Protein AF-0000000083321142 (afdb_homodimer)

Solvent-accessible surface area (backbone atoms only — not comparable to full-atom values): 6616 Å² total; per-residue (Å²): 121,62,63,58,51,49,51,52,50,50,54,48,48,56,54,40,64,76,40,40,70,60,48,50,49,53,52,35,51,52,40,28,53,50,30,45,62,72,65,51,46,73,68,48,49,55,50,49,53,50,39,49,54,54,29,30,55,74,70,70,100,122,63,65,60,52,49,50,52,50,49,54,48,47,57,54,40,64,77,40,40,70,60,48,49,50,52,51,34,51,52,40,26,51,51,30,45,63,71,66,51,45,74,69,47,52,55,50,48,52,50,38,48,54,54,29,31,55,73,71,70,97

Organism: Lactobacillus gasseri (NCBI:txid1596)

pLDDT: mean 91.59, std 8.89, range [55.03, 98.62]

Sequence (122 aa):
MAKITEARAKANKRWDKKNKARKLYINKRSTCKSFILNLATEEDLANIEEYIAERREQLGIMAKITEARAKANKRWDKKNKARKLYINKRSTCKSFILNLATEEDLANIEEYIAERREQLGI

Structure (mmCIF, N/CA/C/O backbone):
data_AF-0000000083321142-model_v1
#
loop_
_entity.id
_entity.type
_entity.pdbx_description
1 polymer 'Uncharacterized protein'
#
loop_
_atom_site.group_PDB
_atom_site.id
_atom_site.type_symbol
_atom_site.label_atom_id
_atom_site.label_alt_id
_atom_site.label_comp_id
_atom_site.label_asym_id
_atom_site.label_entity_id
_atom_site.label_seq_id
_atom_site.pdbx_PDB_ins_code
_atom_site.Cartn_x
_atom_site.Cartn_y
_atom_site.Cartn_z
_atom_site.occupancy
_atom_site.B_iso_or_equiv
_atom_site.auth_seq_id
_atom_site.auth_comp_id
_atom_site.auth_asym_id
_atom_site.auth_atom_id
_atom_site.pdbx_PDB_model_num
ATOM 1 N N . MET A 1 1 ? -6.961 18.109 26.469 1 55.03 1 MET A N 1
ATOM 2 C CA . MET A 1 1 ? -6.668 16.75 26.062 1 55.03 1 MET A CA 1
ATOM 3 C C . MET A 1 1 ? -5.996 16.719 24.688 1 55.03 1 MET A C 1
ATOM 5 O O . MET A 1 1 ? -5.551 15.672 24.219 1 55.03 1 MET A O 1
ATOM 9 N N . ALA A 1 2 ? -6.16 17.766 23.984 1 65.94 2 ALA A N 1
ATOM 10 C CA . ALA A 1 2 ? -5.711 17.922 22.609 1 65.94 2 ALA A CA 1
ATOM 11 C C . ALA A 1 2 ? -4.199 18.094 22.531 1 65.94 2 ALA A C 1
ATOM 13 O O . ALA A 1 2 ? -3.549 17.609 21.609 1 65.94 2 ALA A O 1
ATOM 14 N N . LYS A 1 3 ? -3.75 18.766 23.625 1 69.62 3 LYS A N 1
ATOM 15 C CA . LYS A 1 3 ? -2.34 19.141 23.609 1 69.62 3 LYS A CA 1
ATOM 16 C C . LYS A 1 3 ? -1.442 17.922 23.641 1 69.62 3 LYS A C 1
ATOM 18 O O . LYS A 1 3 ? -0.417 17.875 22.953 1 69.62 3 LYS A O 1
ATOM 23 N N . ILE A 1 4 ? -1.877 16.984 24.484 1 78.25 4 ILE A N 1
ATOM 24 C CA . ILE A 1 4 ? -1.066 15.789 24.672 1 78.25 4 ILE A CA 1
ATOM 25 C C . ILE A 1 4 ? -1.048 14.961 23.391 1 78.25 4 ILE A C 1
ATOM 27 O O . ILE A 1 4 ? -0.011 14.406 23.016 1 78.25 4 ILE A O 1
ATOM 31 N N . THR A 1 5 ? -2.223 15.156 22.75 1 80.06 5 THR A N 1
ATOM 32 C CA . THR A 1 5 ? -2.324 14.375 21.516 1 80.06 5 THR A CA 1
ATOM 33 C C . THR A 1 5 ? -1.35 14.891 20.469 1 80.06 5 THR A C 1
ATOM 35 O O . THR A 1 5 ? -0.694 14.102 19.781 1 80.06 5 THR A O 1
ATOM 38 N N . GLU A 1 6 ? -1.219 16.156 20.5 1 80.31 6 GLU A N 1
ATOM 39 C CA . GLU A 1 6 ? -0.314 16.766 19.516 1 80.31 6 GLU A CA 1
ATOM 40 C C . GLU A 1 6 ? 1.144 16.484 19.875 1 80.31 6 GLU A C 1
ATOM 42 O O . GLU A 1 6 ? 1.965 16.234 18.984 1 80.31 6 GLU A O 1
ATOM 47 N N . ALA A 1 7 ? 1.413 16.688 21.172 1 83.81 7 ALA A N 1
ATOM 48 C CA . ALA A 1 7 ? 2.77 16.406 21.625 1 83.81 7 ALA A CA 1
ATOM 49 C C . ALA A 1 7 ? 3.168 14.961 21.312 1 83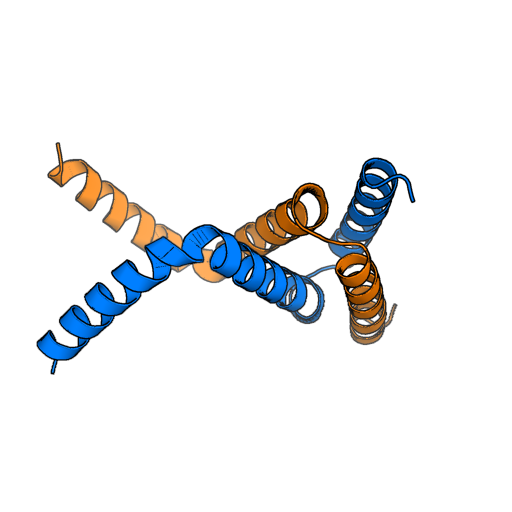.81 7 ALA A C 1
ATOM 51 O O . ALA A 1 7 ? 4.285 14.711 20.844 1 83.81 7 ALA A O 1
ATOM 52 N N . ARG A 1 8 ? 2.348 14 21.609 1 84.81 8 ARG A N 1
ATOM 53 C CA . ARG A 1 8 ? 2.588 12.594 21.297 1 84.81 8 ARG A CA 1
ATOM 54 C C . ARG A 1 8 ? 2.773 12.383 19.797 1 84.81 8 ARG A C 1
ATOM 56 O O . ARG A 1 8 ? 3.674 11.656 19.375 1 84.81 8 ARG A O 1
ATOM 63 N N . ALA A 1 9 ? 1.956 13.117 19.078 1 83.38 9 ALA A N 1
ATOM 64 C CA . ALA A 1 9 ? 2.051 13 17.625 1 83.38 9 ALA A CA 1
ATOM 65 C C . ALA A 1 9 ? 3.404 13.492 17.125 1 83.38 9 ALA A C 1
ATOM 67 O O . ALA A 1 9 ? 3.998 12.891 16.219 1 83.38 9 ALA A O 1
ATOM 68 N N . LYS A 1 10 ? 3.826 14.547 17.734 1 80.88 10 LYS A N 1
ATOM 69 C CA . LYS A 1 10 ? 5.133 15.086 17.359 1 80.88 10 LYS A CA 1
ATOM 70 C C . LYS A 1 10 ? 6.254 14.125 17.75 1 80.88 10 LYS A C 1
ATOM 72 O O . LYS A 1 10 ? 7.211 13.953 16.984 1 80.88 10 LYS A O 1
ATOM 77 N N . ALA A 1 11 ? 6.176 13.727 18.938 1 85.56 11 ALA A N 1
ATOM 78 C CA . ALA A 1 11 ? 7.168 12.758 19.391 1 85.56 11 ALA A CA 1
ATOM 79 C C . ALA A 1 11 ? 7.199 11.531 18.484 1 85.56 11 ALA A C 1
ATOM 81 O O . ALA A 1 11 ? 8.273 11.047 18.125 1 85.56 11 ALA A O 1
ATOM 8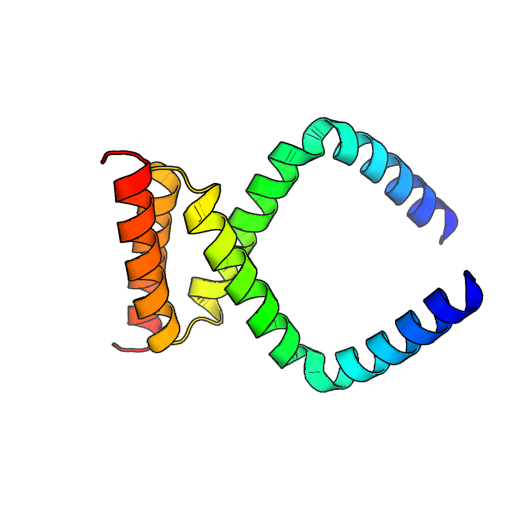2 N N . ASN A 1 12 ? 6.047 11.055 18.156 1 83.44 12 ASN A N 1
ATOM 83 C CA . ASN A 1 12 ? 5.949 9.906 17.25 1 83.44 12 ASN A CA 1
ATOM 84 C C . ASN A 1 12 ? 6.586 10.203 15.898 1 83.44 12 ASN A C 1
ATOM 86 O O . ASN A 1 12 ? 7.238 9.336 15.312 1 83.44 12 ASN A O 1
ATOM 90 N N . LYS A 1 13 ? 6.383 11.32 15.484 1 84.81 13 LYS A N 1
ATOM 91 C CA . LYS A 1 13 ? 6.922 11.719 14.188 1 84.81 13 LYS A CA 1
ATOM 92 C C . LYS A 1 13 ? 8.445 11.695 14.195 1 84.81 13 LYS A C 1
ATOM 94 O O . LYS A 1 13 ? 9.07 11.281 13.219 1 84.81 13 LYS A O 1
ATOM 99 N N . ARG A 1 14 ? 9.016 12.188 15.273 1 85.38 14 ARG A N 1
ATOM 100 C CA . ARG A 1 14 ? 10.477 12.164 15.391 1 85.38 14 ARG A CA 1
ATOM 101 C C . ARG A 1 14 ? 11.008 10.742 15.336 1 85.38 14 ARG A C 1
ATOM 103 O O . ARG A 1 14 ? 12.016 10.469 14.68 1 85.38 14 ARG A O 1
ATOM 110 N N . TRP A 1 15 ? 10.438 9.961 15.992 1 85.69 15 TRP A N 1
ATOM 111 C CA . TRP A 1 15 ? 10.812 8.555 16 1 85.69 15 TRP A CA 1
ATOM 112 C C . TRP A 1 15 ? 10.617 7.926 14.633 1 85.69 15 TRP A C 1
ATOM 114 O O . TRP A 1 15 ? 11.484 7.195 14.148 1 85.69 15 TRP A O 1
ATOM 124 N N . ASP A 1 16 ? 9.508 8.32 14.078 1 86.5 16 ASP A N 1
ATOM 125 C CA . ASP A 1 16 ? 9.195 7.809 12.75 1 86.5 16 ASP A CA 1
ATOM 126 C C . ASP A 1 16 ? 10.273 8.211 11.742 1 86.5 16 ASP A C 1
ATOM 128 O O . ASP A 1 16 ? 10.609 7.438 10.844 1 86.5 16 ASP A O 1
ATOM 132 N N . LYS A 1 17 ? 10.805 9.305 11.922 1 87 17 LYS A N 1
ATOM 133 C CA . LYS A 1 17 ? 11.836 9.805 11.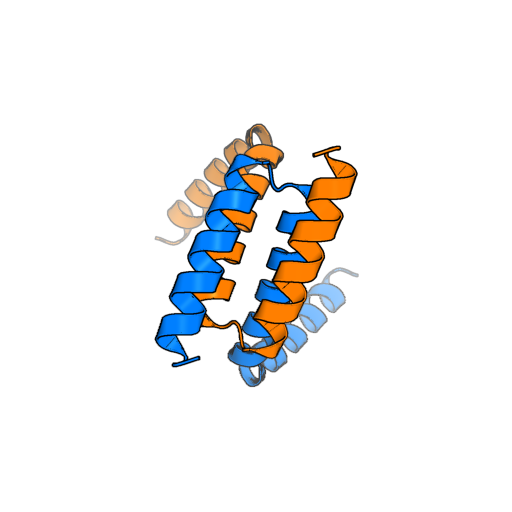008 1 87 17 LYS A CA 1
ATOM 134 C C . LYS A 1 17 ? 13.086 8.93 11.062 1 87 17 LYS A C 1
ATOM 136 O O . LYS A 1 17 ? 13.734 8.711 10.039 1 87 17 LYS A O 1
ATOM 141 N N . LYS A 1 18 ? 13.359 8.406 12.219 1 88.44 18 LYS A N 1
ATOM 142 C CA . LYS A 1 18 ? 14.547 7.57 12.383 1 88.44 18 LYS A CA 1
ATOM 143 C C . LYS A 1 18 ? 14.32 6.18 11.805 1 88.44 18 LYS A C 1
ATOM 145 O O . LYS A 1 18 ? 15.25 5.547 11.305 1 88.44 18 LYS A O 1
ATOM 150 N N . ASN A 1 19 ? 13.102 5.789 11.828 1 91.56 19 ASN A N 1
ATOM 151 C CA . ASN A 1 19 ? 12.75 4.441 11.398 1 91.56 19 ASN A CA 1
ATOM 152 C C . ASN A 1 19 ? 11.82 4.465 10.188 1 91.56 19 ASN A C 1
ATOM 154 O O . ASN A 1 19 ? 10.992 3.568 10.016 1 91.56 19 ASN A O 1
ATOM 158 N N . LYS A 1 20 ? 12.008 5.477 9.406 1 90.5 20 LYS A N 1
ATOM 159 C CA . LYS A 1 20 ? 11.078 5.727 8.305 1 90.5 20 LYS A CA 1
ATOM 160 C C . LYS A 1 20 ? 11.047 4.547 7.336 1 90.5 20 LYS A C 1
ATOM 162 O O . LYS A 1 20 ? 9.969 4.098 6.941 1 90.5 20 LYS A O 1
ATOM 167 N N . ALA A 1 21 ? 12.18 4.121 6.953 1 89.56 21 ALA A N 1
ATOM 168 C CA . ALA A 1 21 ? 12.273 3.043 5.973 1 89.56 21 ALA A CA 1
ATOM 169 C C . ALA A 1 21 ? 11.625 1.769 6.5 1 89.56 21 ALA A C 1
ATOM 171 O O . ALA A 1 21 ? 10.836 1.131 5.793 1 89.56 21 ALA A O 1
ATOM 172 N N . ARG A 1 22 ? 11.984 1.431 7.688 1 92.69 22 ARG A N 1
ATOM 173 C CA . ARG A 1 22 ? 11.43 0.232 8.305 1 92.69 22 ARG A CA 1
ATOM 174 C C . ARG A 1 22 ? 9.914 0.351 8.469 1 92.69 22 ARG A C 1
ATOM 176 O O . ARG A 1 22 ? 9.18 -0.596 8.188 1 92.69 22 ARG A O 1
ATOM 183 N N . LYS A 1 23 ? 9.531 1.417 8.898 1 93.69 23 LYS A N 1
ATOM 184 C CA . LYS A 1 23 ? 8.109 1.658 9.086 1 93.69 23 LYS A CA 1
ATOM 185 C C . LYS A 1 23 ? 7.348 1.52 7.77 1 93.69 23 LYS A C 1
ATOM 187 O O . LYS A 1 23 ? 6.273 0.919 7.727 1 93.69 23 LYS A O 1
ATOM 192 N N . LEU A 1 24 ? 7.926 2.066 6.793 1 93.69 24 LEU A N 1
ATOM 193 C CA . LEU A 1 24 ? 7.32 1.987 5.469 1 93.69 24 LEU A CA 1
ATOM 194 C C . LEU A 1 24 ? 7.172 0.536 5.023 1 93.69 24 LEU A C 1
ATOM 196 O O . LEU A 1 24 ? 6.121 0.146 4.508 1 93.69 24 LEU A O 1
ATOM 200 N N . TYR A 1 25 ? 8.125 -0.2 5.281 1 96.69 25 TYR A N 1
ATOM 201 C CA . TYR A 1 25 ? 8.117 -1.622 4.957 1 96.69 25 TYR A CA 1
ATOM 202 C C . TYR A 1 25 ? 6.988 -2.34 5.688 1 96.69 25 TYR A C 1
ATOM 204 O O . TYR A 1 25 ? 6.203 -3.064 5.074 1 96.69 25 TYR A O 1
ATOM 212 N N . ILE A 1 26 ? 6.953 -2.143 6.906 1 96.5 26 ILE A N 1
ATOM 213 C CA . ILE A 1 26 ? 5.957 -2.812 7.734 1 96.5 26 ILE A CA 1
ATOM 214 C C . ILE A 1 26 ? 4.555 -2.387 7.305 1 96.5 26 ILE A C 1
ATOM 216 O O . ILE A 1 26 ? 3.664 -3.225 7.145 1 96.5 26 ILE A O 1
ATOM 220 N N . ASN A 1 27 ? 4.383 -1.129 7.137 1 96.25 27 ASN A N 1
ATOM 221 C CA . ASN A 1 27 ? 3.078 -0.608 6.742 1 96.25 27 ASN A CA 1
ATOM 222 C C . ASN A 1 27 ? 2.627 -1.181 5.402 1 96.25 27 ASN A C 1
ATOM 224 O O . ASN A 1 27 ? 1.484 -1.621 5.262 1 96.25 27 ASN A O 1
ATOM 228 N N . LYS A 1 28 ? 3.49 -1.133 4.414 1 97.81 28 LYS A N 1
ATOM 229 C CA . LYS A 1 28 ? 3.15 -1.645 3.09 1 97.81 28 LYS A CA 1
ATOM 230 C C . LYS A 1 28 ? 2.861 -3.143 3.137 1 9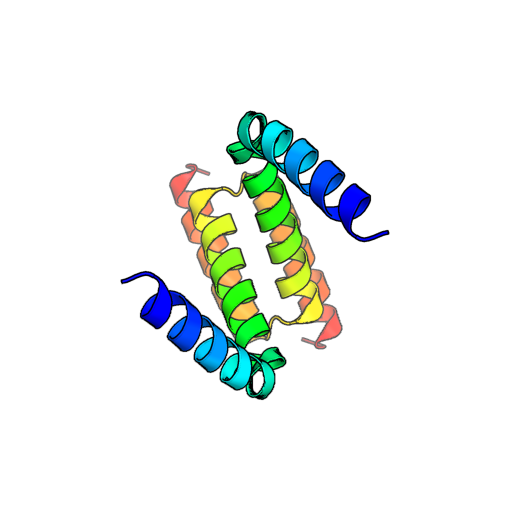7.81 28 LYS A C 1
ATOM 232 O O . LYS A 1 28 ? 1.948 -3.627 2.465 1 97.81 28 LYS A O 1
ATOM 237 N N . ARG A 1 29 ? 3.617 -3.801 3.914 1 98.12 29 ARG A N 1
ATOM 238 C CA . ARG A 1 29 ? 3.418 -5.234 4.105 1 98.12 29 ARG A CA 1
ATOM 239 C C . ARG A 1 29 ? 2.033 -5.523 4.676 1 98.12 29 ARG A C 1
ATOM 241 O O . ARG A 1 29 ? 1.32 -6.395 4.176 1 98.12 29 ARG A O 1
ATOM 248 N N . SER A 1 30 ? 1.735 -4.875 5.711 1 98.12 30 SER A N 1
ATOM 249 C CA . SER A 1 30 ? 0.438 -5.051 6.355 1 98.12 30 SER A CA 1
ATOM 250 C C . SER A 1 30 ? -0.702 -4.672 5.418 1 98.12 30 SER A C 1
ATOM 252 O O . SER A 1 30 ? -1.724 -5.359 5.363 1 98.12 30 SER A O 1
ATOM 254 N N . THR A 1 31 ? -0.543 -3.623 4.676 1 98.12 31 THR A N 1
ATOM 255 C CA . THR A 1 31 ? -1.562 -3.166 3.734 1 98.12 31 THR A CA 1
ATOM 256 C C . THR A 1 31 ? -1.764 -4.184 2.617 1 98.12 31 THR A C 1
ATOM 258 O O . THR A 1 31 ? -2.896 -4.453 2.213 1 98.12 31 THR A O 1
ATOM 261 N N . CYS A 1 32 ? -0.684 -4.668 2.162 1 98.62 32 CYS A N 1
ATOM 262 C CA . CYS A 1 32 ? -0.738 -5.695 1.129 1 98.62 32 CYS A CA 1
ATOM 263 C C . CYS A 1 32 ? -1.527 -6.91 1.606 1 98.62 32 CYS A C 1
ATOM 265 O O . CYS A 1 32 ? -2.449 -7.363 0.925 1 98.62 32 CYS A O 1
ATOM 267 N N . LYS A 1 33 ? -1.223 -7.348 2.77 1 98.25 33 LYS A N 1
ATOM 268 C CA . LYS A 1 33 ? -1.946 -8.469 3.365 1 98.25 33 LYS A CA 1
ATOM 269 C C . LYS A 1 33 ? -3.441 -8.172 3.457 1 98.25 33 LYS A C 1
ATOM 271 O O . LYS A 1 33 ? -4.266 -8.961 3.004 1 98.25 33 LYS A O 1
ATOM 276 N N . SER A 1 34 ? -3.74 -7.078 3.998 1 98 34 SER A N 1
ATOM 277 C CA . SER A 1 34 ? -5.129 -6.672 4.188 1 98 34 SER A CA 1
ATOM 278 C C . SER A 1 34 ? -5.852 -6.539 2.854 1 98 34 SER A C 1
ATOM 280 O O . SER A 1 34 ? -7.02 -6.918 2.736 1 98 34 SER A O 1
ATOM 282 N N . PHE A 1 35 ? -5.262 -6.055 1.812 1 98.56 35 PHE A N 1
ATOM 283 C CA . PHE A 1 35 ? -5.848 -5.902 0.485 1 98.56 35 PHE A CA 1
ATOM 284 C C . PHE A 1 35 ? -6.203 -7.258 -0.11 1 98.56 35 PHE A C 1
ATOM 286 O O . PHE A 1 35 ? -7.324 -7.453 -0.589 1 98.56 35 PHE A O 1
ATOM 293 N N . ILE A 1 36 ? -5.254 -8.18 -0.012 1 98.38 36 ILE A N 1
ATOM 294 C CA . ILE A 1 36 ? -5.43 -9.477 -0.646 1 98.38 36 ILE A CA 1
ATOM 295 C C . ILE A 1 36 ? -6.547 -10.25 0.054 1 98.38 36 ILE A C 1
ATOM 297 O O . ILE A 1 36 ? -7.445 -10.781 -0.601 1 98.38 36 ILE A O 1
ATOM 301 N N . LEU A 1 37 ? -6.57 -10.203 1.366 1 97.75 37 LEU A N 1
ATOM 302 C CA . LEU A 1 37 ? -7.492 -11.047 2.127 1 97.75 37 LEU A CA 1
ATOM 303 C C . LEU A 1 37 ? -8.898 -10.445 2.129 1 97.75 37 LEU A C 1
ATOM 305 O O . LEU A 1 37 ? -9.891 -11.172 2.15 1 97.75 37 LEU A O 1
ATOM 309 N N . ASN A 1 38 ? -8.961 -9.109 1.957 1 96.81 38 ASN A N 1
ATOM 310 C CA . ASN A 1 38 ? -10.25 -8.484 2.205 1 96.81 38 ASN A CA 1
ATOM 311 C C . ASN A 1 38 ? -10.805 -7.82 0.947 1 96.81 38 ASN A C 1
ATOM 313 O O . ASN A 1 38 ? -12.023 -7.715 0.778 1 96.81 38 ASN A O 1
ATOM 317 N N . LEU A 1 39 ? -10.008 -7.328 0.057 1 97.06 39 LEU A N 1
ATOM 318 C CA . LEU A 1 39 ? -10.492 -6.465 -1.012 1 97.06 39 LEU A CA 1
ATOM 319 C C . LEU A 1 39 ? -10.195 -7.07 -2.379 1 97.06 39 LEU A C 1
ATOM 321 O O . LEU A 1 39 ? -10.922 -6.82 -3.346 1 97.06 39 LEU A O 1
ATOM 325 N N . ALA A 1 40 ? -9.25 -7.871 -2.518 1 97.75 40 ALA A N 1
ATOM 326 C CA . ALA A 1 40 ? -8.742 -8.352 -3.797 1 97.75 40 ALA A CA 1
ATOM 327 C C . ALA A 1 40 ? -9.781 -9.203 -4.52 1 97.75 40 ALA A C 1
ATOM 329 O O . ALA A 1 40 ? -10.383 -10.102 -3.92 1 97.75 40 ALA A O 1
ATOM 330 N N . THR A 1 41 ? -9.984 -8.859 -5.707 1 97.06 41 THR A N 1
ATOM 331 C CA . THR A 1 41 ? -10.867 -9.641 -6.57 1 97.06 41 THR A CA 1
ATOM 332 C C . THR A 1 41 ? -10.086 -10.719 -7.309 1 97.06 41 THR A C 1
ATOM 334 O O . THR A 1 41 ? -8.852 -10.773 -7.223 1 97.06 41 THR A O 1
ATOM 337 N N . GLU A 1 42 ? -10.805 -11.531 -8.047 1 96.56 42 GLU A N 1
ATOM 338 C CA . GLU A 1 42 ? -10.148 -12.578 -8.828 1 96.56 42 GLU A CA 1
ATOM 339 C C . GLU A 1 42 ? -9.133 -11.992 -9.797 1 96.56 42 GLU A C 1
ATOM 341 O O . GLU A 1 42 ? -8.039 -12.539 -9.969 1 96.56 42 GLU A O 1
ATOM 346 N N . GLU A 1 43 ? -9.508 -10.977 -10.367 1 97.19 43 GLU A N 1
ATOM 347 C CA . GLU A 1 43 ? -8.609 -10.289 -11.289 1 97.19 43 GLU A CA 1
ATOM 348 C C . GLU A 1 43 ? -7.371 -9.758 -10.562 1 97.19 43 GLU A C 1
ATOM 350 O O . GLU A 1 43 ? -6.258 -9.852 -11.078 1 97.19 43 GLU A O 1
ATOM 355 N N . ASP A 1 44 ? -7.559 -9.266 -9.398 1 98.12 44 ASP A N 1
ATOM 356 C CA . ASP A 1 44 ? -6.441 -8.766 -8.602 1 98.12 44 ASP A CA 1
ATOM 357 C C . ASP A 1 44 ? -5.48 -9.891 -8.234 1 98.12 44 ASP A C 1
ATOM 359 O O . ASP A 1 44 ? -4.262 -9.711 -8.258 1 98.12 44 ASP A O 1
ATOM 363 N N . LEU A 1 45 ? -6.062 -10.977 -7.891 1 98.06 45 LEU A N 1
ATOM 364 C CA . LEU A 1 45 ? -5.242 -12.117 -7.504 1 98.06 45 LEU A CA 1
ATOM 365 C C . LEU A 1 45 ? -4.352 -12.57 -8.656 1 98.06 45 LEU A C 1
ATOM 367 O O . LEU A 1 45 ? -3.184 -12.906 -8.453 1 98.06 45 LEU A O 1
ATOM 371 N N . ALA A 1 46 ? -4.93 -12.523 -9.844 1 97.44 46 ALA A N 1
ATOM 372 C CA . ALA A 1 46 ? -4.152 -12.867 -11.031 1 97.44 46 ALA A CA 1
ATOM 373 C C . ALA A 1 46 ? -3 -11.883 -11.234 1 97.44 46 ALA A C 1
ATOM 375 O O . ALA A 1 46 ? -1.871 -12.289 -11.516 1 97.44 46 ALA A O 1
ATOM 376 N N . ASN A 1 47 ? -3.273 -10.688 -11.016 1 98.12 47 ASN A N 1
ATOM 377 C CA . ASN A 1 47 ? -2.246 -9.656 -11.125 1 98.12 47 ASN A CA 1
ATOM 378 C C . ASN A 1 47 ? -1.149 -9.844 -10.078 1 98.12 47 ASN A C 1
ATOM 380 O O . ASN A 1 47 ? 0.037 -9.711 -10.391 1 98.12 47 ASN A O 1
ATOM 384 N N . ILE A 1 48 ? -1.529 -10.195 -8.945 1 98.31 48 ILE A N 1
ATOM 385 C CA . ILE A 1 48 ? -0.582 -10.367 -7.848 1 98.31 48 ILE A CA 1
ATOM 386 C C . ILE A 1 48 ? 0.344 -11.539 -8.141 1 98.31 48 ILE A C 1
ATOM 388 O O . ILE A 1 48 ? 1.547 -11.477 -7.879 1 98.31 48 ILE A O 1
ATOM 392 N N . GLU A 1 49 ? -0.226 -12.484 -8.672 1 97.81 49 GLU A N 1
ATOM 393 C CA . GLU A 1 49 ? 0.598 -13.625 -9.055 1 97.81 49 GLU A CA 1
ATOM 394 C C . GLU A 1 49 ? 1.657 -13.227 -10.078 1 97.81 49 GLU A C 1
ATOM 396 O O . GLU A 1 49 ? 2.797 -13.688 -10.016 1 97.81 49 GLU A O 1
ATOM 401 N N . GLU A 1 50 ? 1.267 -12.383 -10.977 1 98.06 50 GLU A N 1
ATOM 402 C CA . GLU A 1 50 ? 2.211 -11.867 -11.961 1 98.06 50 GLU A CA 1
ATOM 403 C C . GLU A 1 50 ? 3.305 -11.039 -11.305 1 98.06 50 GLU A C 1
ATOM 405 O O . GLU A 1 50 ? 4.477 -11.133 -11.672 1 98.06 50 GLU A O 1
ATOM 410 N N . TYR A 1 51 ? 2.941 -10.297 -10.375 1 98.25 51 TYR A N 1
ATOM 411 C CA . TYR A 1 51 ? 3.912 -9.484 -9.648 1 98.25 51 TYR A CA 1
ATOM 412 C C . TYR A 1 51 ? 4.906 -10.367 -8.898 1 98.25 51 TYR A C 1
ATOM 414 O O . TYR A 1 51 ? 6.098 -10.055 -8.836 1 98.25 51 TYR A O 1
ATOM 422 N N . ILE A 1 52 ? 4.387 -11.422 -8.328 1 97.88 52 ILE A N 1
ATOM 423 C CA . ILE A 1 52 ? 5.242 -12.359 -7.613 1 97.88 52 ILE A CA 1
ATOM 424 C C . ILE A 1 52 ? 6.289 -12.93 -8.562 1 97.88 52 ILE A C 1
ATOM 426 O O . ILE A 1 52 ? 7.473 -13.008 -8.219 1 97.88 52 ILE A O 1
ATOM 430 N N . ALA A 1 53 ? 5.84 -13.312 -9.711 1 97.25 53 ALA A N 1
ATOM 431 C CA . ALA A 1 53 ? 6.746 -13.867 -10.711 1 97.25 53 ALA A CA 1
ATOM 432 C C . ALA A 1 53 ? 7.809 -12.844 -11.117 1 97.25 53 ALA A C 1
ATOM 434 O O . ALA A 1 53 ? 8.992 -13.18 -11.219 1 97.25 53 ALA A O 1
ATOM 435 N N . GLU A 1 54 ? 7.387 -11.68 -11.344 1 97.44 54 GLU 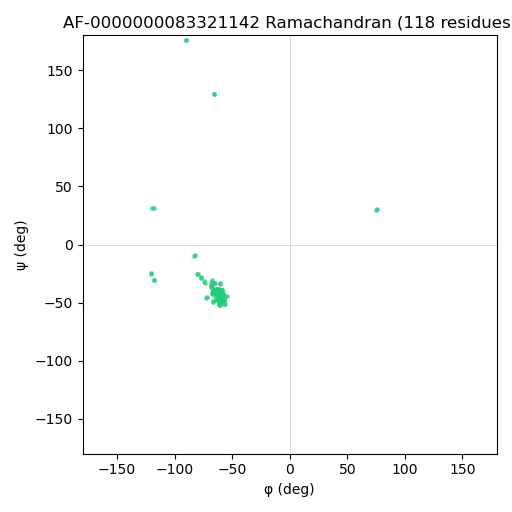A N 1
ATOM 436 C CA . GLU A 1 54 ? 8.297 -10.594 -11.695 1 97.44 54 GLU A CA 1
ATOM 437 C C . GLU A 1 54 ? 9.305 -10.336 -10.586 1 97.44 54 GLU A C 1
ATOM 439 O O . GLU A 1 54 ? 10.5 -10.148 -10.844 1 97.44 54 GLU A O 1
ATOM 444 N N . ARG A 1 55 ? 8.844 -10.359 -9.398 1 97.56 55 ARG A N 1
ATOM 445 C CA . ARG A 1 55 ? 9.719 -10.133 -8.25 1 97.56 55 ARG A CA 1
ATOM 446 C C . ARG A 1 55 ? 10.719 -11.266 -8.094 1 97.56 55 ARG A C 1
ATOM 448 O O . ARG A 1 55 ? 11.883 -11.031 -7.762 1 97.56 55 ARG A O 1
ATOM 455 N N . ARG A 1 56 ? 10.297 -12.43 -8.289 1 96.62 56 ARG A N 1
ATOM 456 C CA . ARG A 1 56 ? 11.18 -13.594 -8.211 1 96.62 56 ARG A CA 1
ATOM 457 C C . ARG A 1 56 ? 12.312 -13.484 -9.227 1 96.62 56 ARG A C 1
ATOM 459 O O . ARG A 1 56 ? 13.453 -13.844 -8.938 1 96.62 56 ARG A O 1
ATOM 466 N N . GLU A 1 57 ? 11.93 -13 -10.344 1 96.31 57 GLU A N 1
ATOM 467 C CA . GLU A 1 57 ? 12.93 -12.789 -11.383 1 96.31 57 GLU A CA 1
ATOM 468 C C . GLU A 1 57 ? 13.938 -11.727 -10.969 1 96.31 57 GLU A C 1
ATOM 470 O O . GLU A 1 57 ? 15.133 -11.867 -11.219 1 96.31 57 GLU A O 1
ATOM 475 N N . GLN A 1 58 ? 13.492 -10.773 -10.352 1 95.62 58 GLN A N 1
ATOM 476 C CA . GLN A 1 58 ? 14.352 -9.688 -9.898 1 95.62 58 GLN A CA 1
ATOM 477 C C . GLN A 1 58 ? 15.305 -10.148 -8.805 1 95.62 58 GLN A C 1
ATOM 479 O O . GLN A 1 58 ? 16.453 -9.703 -8.742 1 95.62 58 GLN A O 1
ATOM 484 N N . LEU A 1 59 ? 14.75 -11.023 -8.039 1 95.31 59 LEU A N 1
ATOM 485 C CA . LEU A 1 59 ? 15.547 -11.531 -6.93 1 95.31 59 LEU A CA 1
ATOM 486 C C . LEU A 1 59 ? 16.469 -12.656 -7.391 1 95.31 59 LEU A C 1
ATOM 488 O O . LEU A 1 59 ? 17.422 -13.008 -6.695 1 95.31 59 LEU A O 1
ATOM 492 N N . GLY A 1 60 ? 16.25 -13.102 -8.586 1 93.75 60 GLY A N 1
ATOM 493 C CA . GLY A 1 60 ? 17.078 -14.18 -9.125 1 93.75 60 GLY A CA 1
ATOM 494 C C . GLY A 1 60 ? 16.719 -15.539 -8.555 1 93.75 60 GLY A C 1
ATOM 495 O O . GLY A 1 60 ? 17.609 -16.375 -8.336 1 93.75 60 GLY A O 1
ATOM 496 N N . ILE A 1 61 ? 15.5 -15.672 -8.234 1 83.94 61 ILE A N 1
ATOM 497 C CA . ILE A 1 61 ? 15.047 -16.938 -7.684 1 83.94 61 ILE A CA 1
ATOM 498 C C . ILE A 1 61 ? 14.062 -17.609 -8.648 1 83.94 61 ILE A C 1
ATOM 500 O O . ILE A 1 61 ? 13.383 -16.922 -9.414 1 83.94 61 ILE A O 1
ATOM 504 N N . MET B 1 1 ? 0.772 31.344 -0.356 1 55.47 1 MET B N 1
ATOM 505 C CA . MET B 1 1 ? 0.699 30.141 -1.199 1 55.47 1 MET B CA 1
ATOM 506 C C . MET B 1 1 ? 0.092 28.969 -0.435 1 55.47 1 MET B C 1
ATOM 508 O O . MET B 1 1 ? -0.151 27.906 -1.009 1 55.47 1 MET B O 1
ATOM 512 N N . ALA B 1 2 ? 0.115 29.109 0.843 1 65.88 2 ALA B N 1
ATOM 513 C CA . ALA B 1 2 ? -0.289 28.062 1.776 1 65.88 2 ALA B CA 1
ATOM 514 C C . ALA B 1 2 ? -1.807 27.906 1.803 1 65.88 2 ALA B C 1
ATOM 516 O O . ALA B 1 2 ? -2.318 26.781 1.94 1 65.88 2 ALA B O 1
ATOM 517 N N . LYS B 1 3 ? -2.432 29.047 1.562 1 70.5 3 LYS B N 1
ATO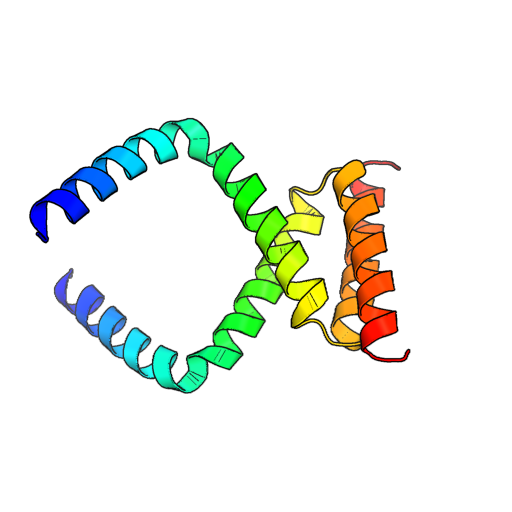M 518 C CA . LYS B 1 3 ? -3.885 29.047 1.702 1 70.5 3 LYS B CA 1
ATOM 519 C C . LYS B 1 3 ? -4.543 28.172 0.649 1 70.5 3 LYS B C 1
ATOM 521 O O . LYS B 1 3 ? -5.504 27.453 0.946 1 70.5 3 LYS B O 1
ATOM 526 N N . ILE B 1 4 ? -4.004 28.266 -0.553 1 78.31 4 ILE B N 1
ATOM 527 C CA . ILE B 1 4 ? -4.594 27.547 -1.676 1 78.31 4 ILE B CA 1
ATOM 528 C C . ILE B 1 4 ? -4.406 26.047 -1.48 1 78.31 4 ILE B C 1
ATOM 530 O O . ILE B 1 4 ? -5.309 25.266 -1.771 1 78.31 4 ILE B O 1
ATOM 534 N N . THR B 1 5 ? -3.268 25.844 -0.834 1 79.62 5 THR B N 1
ATOM 535 C CA . THR B 1 5 ? -2.971 24.438 -0.625 1 79.62 5 THR B CA 1
ATOM 536 C C . THR B 1 5 ? -3.961 23.812 0.356 1 79.62 5 THR B C 1
ATOM 538 O O . THR B 1 5 ? -4.434 22.688 0.143 1 79.62 5 THR B O 1
ATOM 541 N N . GLU B 1 6 ? -4.312 24.609 1.293 1 79.81 6 GLU B N 1
ATOM 542 C CA . GLU B 1 6 ? -5.254 24.109 2.293 1 79.81 6 GLU B CA 1
ATOM 543 C C . GLU B 1 6 ? -6.656 23.969 1.71 1 79.81 6 GLU B C 1
ATOM 545 O O . GLU B 1 6 ? -7.375 23.016 2.033 1 79.81 6 GLU B O 1
ATOM 550 N N . ALA B 1 7 ? -7.016 25.062 0.967 1 83.12 7 ALA B N 1
ATOM 551 C CA . ALA B 1 7 ? -8.328 25.016 0.323 1 83.12 7 ALA B CA 1
ATOM 552 C C . ALA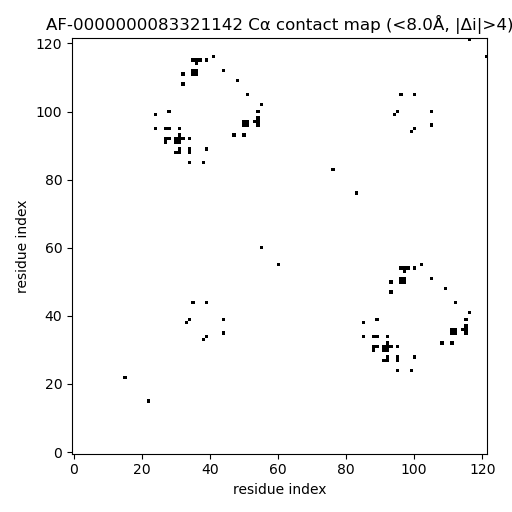 B 1 7 ? -8.453 23.797 -0.586 1 83.12 7 ALA B C 1
ATOM 554 O O . ALA B 1 7 ? -9.477 23.109 -0.583 1 83.12 7 ALA B O 1
ATOM 555 N N . ARG B 1 8 ? -7.496 23.531 -1.417 1 84 8 ARG B N 1
ATOM 556 C CA . ARG B 1 8 ? -7.473 22.375 -2.301 1 84 8 ARG B CA 1
ATOM 557 C C . ARG B 1 8 ? -7.543 21.078 -1.502 1 84 8 ARG B C 1
ATOM 559 O O . ARG B 1 8 ? -8.281 20.156 -1.862 1 84 8 ARG B O 1
ATOM 566 N N . ALA B 1 9 ? -6.844 21.109 -0.403 1 82.5 9 ALA B N 1
ATOM 567 C CA . ALA B 1 9 ? -6.84 19.922 0.44 1 82.5 9 ALA B CA 1
ATOM 568 C C . ALA B 1 9 ? -8.227 19.641 1.009 1 82.5 9 ALA B C 1
ATOM 570 O O . ALA B 1 9 ? -8.664 18.5 1.076 1 82.5 9 ALA B O 1
ATOM 571 N N . LYS B 1 10 ? -8.875 20.719 1.375 1 80.12 10 LYS B N 1
ATOM 572 C CA . LYS B 1 10 ? -10.234 20.578 1.896 1 80.12 10 LYS B CA 1
ATOM 573 C C . LYS B 1 10 ? -11.195 20.094 0.817 1 80.12 10 LYS B C 1
ATOM 575 O O . LYS B 1 10 ? -12.055 19.25 1.082 1 80.12 10 LYS B O 1
ATOM 580 N N . ALA B 1 11 ? -11.109 20.734 -0.269 1 84.88 11 ALA B N 1
ATOM 581 C CA . ALA B 1 11 ? -11.945 20.312 -1.392 1 84.88 11 ALA B CA 1
ATOM 582 C C . ALA B 1 11 ? -11.711 18.844 -1.729 1 84.88 11 ALA B C 1
ATOM 584 O O . ALA B 1 11 ? -12.664 18.094 -1.958 1 84.88 11 ALA B O 1
ATOM 585 N N . ASN B 1 12 ? -10.492 18.469 -1.766 1 83.25 12 ASN B N 1
ATOM 586 C CA . ASN B 1 12 ? -10.148 17.062 -2.033 1 83.25 12 ASN B CA 1
ATOM 587 C C . ASN B 1 12 ? -10.75 16.141 -0.989 1 83.25 12 ASN B C 1
ATOM 589 O O . ASN B 1 12 ? -11.203 15.039 -1.32 1 83.25 12 ASN B O 1
ATOM 593 N N . LYS B 1 13 ? -10.719 16.578 0.138 1 84.31 13 LYS B N 1
ATOM 594 C CA . LYS B 1 13 ? -11.234 15.766 1.234 1 84.31 13 LYS B CA 1
ATOM 595 C C . LYS B 1 13 ? -12.727 15.508 1.069 1 84.31 13 LYS B C 1
ATOM 597 O O . LYS B 1 13 ? -13.211 14.406 1.34 1 84.31 13 LYS B O 1
ATOM 602 N N . ARG B 1 14 ? -13.438 16.531 0.678 1 84.69 14 ARG B N 1
ATOM 603 C CA . ARG B 1 14 ? -14.875 16.359 0.453 1 84.69 14 ARG B CA 1
ATOM 604 C C . ARG B 1 14 ? -15.141 15.328 -0.634 1 84.69 14 ARG B C 1
ATOM 606 O O . ARG B 1 14 ? -16.047 14.5 -0.497 1 84.69 14 ARG B O 1
ATOM 613 N N . TRP B 1 15 ? -14.484 15.414 -1.589 1 85.44 15 TRP B N 1
ATOM 614 C CA . TRP B 1 15 ? -14.609 14.469 -2.689 1 85.44 15 TRP B CA 1
ATOM 615 C C . TRP B 1 15 ? -14.203 13.062 -2.246 1 85.44 15 TRP B C 1
ATOM 617 O O . TRP B 1 15 ? -14.898 12.086 -2.549 1 85.44 15 TRP B O 1
ATOM 627 N N . ASP B 1 16 ? -13.148 13.094 -1.497 1 86.38 16 ASP B N 1
ATOM 628 C CA . ASP B 1 16 ? -12.664 11.812 -0.986 1 86.38 16 ASP B CA 1
ATOM 629 C C . ASP B 1 16 ? -13.719 11.133 -0.116 1 86.38 16 ASP B C 1
ATOM 631 O O . ASP B 1 16 ? -13.852 9.906 -0.142 1 86.38 16 ASP B O 1
ATOM 635 N N . LYS B 1 17 ? -14.453 11.867 0.54 1 87.06 17 LYS B N 1
ATOM 636 C CA . LYS B 1 17 ? -15.477 11.328 1.425 1 87.06 17 LYS B CA 1
ATOM 637 C C . LYS B 1 17 ? -16.562 10.602 0.632 1 87.06 17 LYS B C 1
ATOM 639 O O . LYS B 1 17 ? -17.078 9.578 1.084 1 87.06 17 LYS B O 1
ATOM 644 N N . LYS B 1 18 ? -16.844 11.078 -0.552 1 88.06 18 LYS B N 1
ATOM 645 C CA . LYS B 1 18 ? -17.875 10.461 -1.386 1 88.06 18 LYS B CA 1
ATOM 646 C C . LYS B 1 18 ? -17.359 9.172 -2.029 1 88.06 18 LYS B C 1
ATOM 648 O O . LYS B 1 18 ? -18.125 8.242 -2.26 1 88.06 18 LYS B O 1
ATOM 653 N N . ASN B 1 19 ? -16.094 9.148 -2.211 1 91.44 19 ASN B N 1
ATOM 654 C CA . ASN B 1 19 ? -15.492 8.016 -2.904 1 91.44 19 ASN B CA 1
ATOM 655 C C . ASN B 1 19 ? -14.484 7.289 -2.014 1 91.44 19 ASN B C 1
ATOM 657 O O . ASN B 1 19 ? -13.508 6.723 -2.506 1 91.44 19 ASN B O 1
ATOM 661 N N . LYS B 1 20 ? -14.781 7.328 -0.76 1 90.31 20 LYS B N 1
ATOM 662 C CA . LYS B 1 20 ? -13.828 6.824 0.226 1 90.31 20 LYS B CA 1
ATOM 663 C C . LYS B 1 20 ? -13.516 5.352 -0.016 1 90.31 20 LYS B C 1
ATOM 665 O O . LYS B 1 20 ? -12.352 4.953 -0.015 1 90.31 20 LYS B O 1
ATOM 670 N N . ALA B 1 21 ? -14.531 4.594 -0.187 1 89.62 21 ALA B N 1
ATOM 671 C CA . ALA B 1 21 ? -14.359 3.154 -0.356 1 89.62 21 ALA B CA 1
ATOM 672 C C . ALA B 1 21 ? -13.539 2.842 -1.606 1 89.62 21 ALA B C 1
ATOM 674 O O . ALA B 1 21 ? -12.609 2.037 -1.56 1 89.62 21 ALA B O 1
ATOM 675 N N . ARG B 1 22 ? -13.93 3.449 -2.641 1 92.56 22 ARG B N 1
ATOM 676 C CA . ARG B 1 22 ? -13.227 3.244 -3.904 1 92.56 22 ARG B CA 1
ATOM 677 C C . ARG B 1 22 ? -11.773 3.697 -3.803 1 92.56 22 ARG B C 1
ATOM 679 O O . ARG B 1 22 ? -10.867 3.002 -4.266 1 92.56 22 ARG B O 1
ATOM 686 N N . LYS B 1 23 ? -11.609 4.777 -3.279 1 93.62 23 LYS B N 1
ATOM 687 C CA . LYS B 1 23 ? -10.266 5.312 -3.109 1 93.62 23 LYS B CA 1
ATOM 688 C C . LYS B 1 23 ? -9.398 4.363 -2.287 1 93.62 23 LYS B C 1
ATOM 690 O O . LYS B 1 23 ? -8.234 4.129 -2.621 1 93.62 23 LYS B O 1
ATOM 695 N N . LEU B 1 24 ? -10.008 3.896 -1.273 1 93.69 24 LEU B N 1
ATOM 696 C CA . LEU B 1 24 ? -9.297 2.957 -0.412 1 93.69 24 LEU B CA 1
ATOM 697 C C . LEU B 1 24 ? -8.867 1.721 -1.193 1 93.69 24 LEU B C 1
ATOM 699 O O . LEU B 1 24 ? -7.727 1.265 -1.065 1 93.69 24 LEU B O 1
ATOM 703 N N . TYR B 1 25 ? -9.688 1.268 -1.997 1 96.62 25 TYR B N 1
ATOM 704 C CA . TYR B 1 25 ? -9.414 0.116 -2.848 1 96.62 25 TYR B CA 1
ATOM 705 C C . TYR B 1 25 ? -8.242 0.396 -3.781 1 96.62 25 TYR B C 1
ATOM 707 O O . TYR B 1 25 ? -7.293 -0.393 -3.855 1 96.62 25 TYR B O 1
ATOM 715 N N . ILE B 1 26 ? -8.328 1.453 -4.406 1 96.44 26 ILE B N 1
ATOM 716 C CA . ILE B 1 26 ? -7.301 1.814 -5.379 1 96.44 26 ILE B CA 1
ATOM 717 C C . ILE B 1 26 ? -5.961 2 -4.672 1 96.44 26 ILE B C 1
ATOM 719 O O . ILE B 1 26 ? -4.934 1.493 -5.129 1 96.44 26 ILE B O 1
ATOM 723 N N . ASN B 1 27 ? -5.996 2.711 -3.623 1 96.19 27 ASN B N 1
ATOM 724 C CA . ASN B 1 27 ? -4.77 2.971 -2.875 1 96.19 27 ASN B CA 1
ATOM 725 C C . ASN B 1 27 ? -4.121 1.677 -2.389 1 96.19 27 ASN B C 1
ATOM 727 O O . ASN B 1 27 ? -2.914 1.484 -2.541 1 96.19 27 ASN B O 1
ATOM 731 N N . LYS B 1 28 ? -4.914 0.805 -1.77 1 97.75 28 LYS B N 1
ATOM 732 C CA . LYS B 1 28 ? -4.391 -0.456 -1.253 1 97.75 28 LYS B CA 1
ATOM 733 C C . LYS B 1 28 ? -3.859 -1.333 -2.383 1 97.75 28 LYS B C 1
ATOM 735 O O . LYS B 1 28 ? -2.828 -1.991 -2.232 1 97.75 28 LYS B O 1
ATOM 740 N N . ARG B 1 29 ? -4.551 -1.295 -3.447 1 98.06 29 ARG B N 1
ATOM 741 C CA . ARG B 1 29 ? -4.125 -2.039 -4.629 1 98.06 29 ARG B CA 1
ATOM 742 C C . ARG B 1 29 ? -2.762 -1.562 -5.117 1 98.06 29 ARG B C 1
ATOM 744 O O . ARG B 1 29 ? -1.871 -2.373 -5.379 1 98.06 29 ARG B O 1
ATOM 751 N N . SER B 1 30 ? -2.656 -0.319 -5.285 1 98.12 30 SER B N 1
ATOM 752 C CA . SER B 1 30 ? -1.401 0.27 -5.738 1 98.12 30 SER B CA 1
ATOM 753 C C . SER B 1 30 ? -0.273 0 -4.75 1 98.12 30 SER B C 1
ATOM 755 O O . SER B 1 30 ? 0.851 -0.31 -5.148 1 98.12 30 SER B O 1
ATOM 757 N N . THR B 1 31 ? -0.561 0.1 -3.498 1 98.12 31 THR B N 1
ATOM 758 C CA . THR B 1 31 ? 0.436 -0.137 -2.459 1 98.12 31 THR B CA 1
ATOM 759 C C . THR B 1 31 ? 0.895 -1.593 -2.473 1 98.12 31 THR B C 1
ATOM 761 O O . THR B 1 31 ? 2.084 -1.875 -2.318 1 98.12 31 THR B O 1
ATOM 764 N N . CYS B 1 32 ? -0.039 -2.439 -2.592 1 98.62 32 CYS B N 1
ATOM 765 C CA . CYS B 1 32 ? 0.268 -3.863 -2.674 1 98.62 32 CYS B CA 1
ATOM 766 C C . CYS B 1 32 ? 1.213 -4.152 -3.834 1 98.62 32 CYS B C 1
ATOM 768 O O . CYS B 1 32 ? 2.248 -4.797 -3.652 1 98.62 32 CYS B O 1
ATOM 770 N N . LYS B 1 33 ? 0.896 -3.627 -4.977 1 98.31 33 LYS B N 1
ATOM 771 C CA . LYS B 1 33 ? 1.751 -3.777 -6.148 1 98.31 33 LYS B CA 1
ATOM 772 C C . LYS B 1 33 ? 3.16 -3.262 -5.871 1 98.31 33 LYS B C 1
ATOM 774 O O . LYS B 1 33 ? 4.145 -3.969 -6.105 1 98.31 33 LYS B O 1
ATOM 779 N N . SER B 1 34 ? 3.229 -2.105 -5.379 1 98 34 SER B N 1
ATOM 780 C CA . SER B 1 34 ? 4.508 -1.466 -5.098 1 98 34 SER B CA 1
ATOM 781 C C . SER B 1 34 ? 5.301 -2.252 -4.059 1 98 34 SER B C 1
ATOM 783 O O . SER B 1 34 ? 6.523 -2.385 -4.172 1 98 34 SER B O 1
ATOM 785 N N . PHE B 1 35 ? 4.715 -2.805 -3.059 1 98.56 35 PHE B N 1
ATOM 786 C CA . PHE B 1 35 ? 5.367 -3.594 -2.02 1 98.56 35 PHE B CA 1
ATOM 787 C C . PHE B 1 35 ? 5.996 -4.852 -2.611 1 98.56 35 PHE B C 1
ATOM 789 O O . PHE B 1 35 ? 7.164 -5.145 -2.355 1 98.56 35 PHE B O 1
ATOM 796 N N . ILE B 1 36 ? 5.211 -5.543 -3.447 1 98.38 36 ILE B N 1
ATOM 797 C CA . ILE B 1 36 ? 5.652 -6.824 -3.988 1 98.38 36 ILE B CA 1
ATOM 798 C C . ILE B 1 36 ? 6.824 -6.605 -4.941 1 98.38 36 ILE B C 1
ATOM 800 O O . ILE B 1 36 ? 7.844 -7.289 -4.844 1 98.38 36 ILE B O 1
ATOM 804 N N . LEU B 1 37 ? 6.738 -5.586 -5.742 1 97.75 37 LEU B N 1
ATOM 805 C CA . LEU B 1 37 ? 7.727 -5.398 -6.797 1 97.75 37 LEU B CA 1
ATOM 806 C C . LEU B 1 37 ? 9 -4.77 -6.242 1 97.75 37 LEU B C 1
ATOM 808 O O . LEU B 1 37 ? 10.102 -5.051 -6.73 1 97.75 37 LEU B O 1
ATOM 812 N N . ASN B 1 38 ? 8.852 -4.035 -5.137 1 96.88 38 ASN B N 1
ATOM 813 C CA . ASN B 1 38 ? 10 -3.229 -4.73 1 96.88 38 ASN B CA 1
ATOM 814 C C . ASN B 1 38 ? 10.531 -3.65 -3.361 1 96.88 38 ASN B C 1
ATOM 816 O O . ASN B 1 38 ? 11.719 -3.504 -3.078 1 96.88 38 ASN B O 1
ATOM 820 N N . LEU B 1 39 ? 9.734 -4.133 -2.473 1 97.06 39 LEU B N 1
ATOM 821 C CA . LEU B 1 39 ? 10.148 -4.297 -1.085 1 97.06 39 LEU B CA 1
ATOM 822 C C . LEU B 1 39 ? 10.062 -5.758 -0.658 1 97.06 39 LEU B C 1
ATOM 824 O O . LEU B 1 39 ? 10.805 -6.195 0.227 1 97.06 39 LEU B O 1
ATOM 828 N N . ALA B 1 40 ? 9.281 -6.535 -1.249 1 97.75 40 ALA B N 1
ATOM 829 C CA . ALA B 1 40 ? 8.961 -7.887 -0.805 1 97.75 40 ALA B CA 1
ATOM 830 C C . ALA B 1 40 ? 10.188 -8.797 -0.884 1 97.75 40 ALA B C 1
ATOM 832 O O . ALA B 1 40 ? 10.891 -8.812 -1.897 1 97.75 40 ALA B O 1
ATOM 833 N N . THR B 1 41 ? 10.414 -9.43 0.178 1 97.06 41 THR B N 1
ATOM 834 C CA . THR B 1 41 ? 11.477 -10.43 0.23 1 97.06 41 THR B CA 1
ATOM 835 C C . THR B 1 41 ? 10.945 -11.812 -0.151 1 97.06 41 THR B C 1
ATOM 837 O O . THR B 1 41 ? 9.742 -11.984 -0.343 1 97.06 41 THR B O 1
ATOM 840 N N . GLU B 1 42 ? 11.867 -12.75 -0.205 1 96.56 42 GLU B N 1
ATOM 841 C CA . GLU B 1 42 ? 11.453 -14.117 -0.522 1 96.56 42 GLU B CA 1
ATOM 842 C C . GLU B 1 42 ? 10.43 -14.633 0.483 1 96.56 42 GLU B C 1
ATOM 844 O O . GLU B 1 42 ? 9.461 -15.297 0.106 1 96.56 42 GLU B O 1
ATOM 849 N N . GLU B 1 43 ? 10.672 -14.367 1.645 1 97.19 43 GLU B N 1
ATOM 850 C CA . GLU B 1 43 ? 9.742 -14.758 2.701 1 97.19 43 GLU B CA 1
ATOM 851 C C . GLU B 1 43 ? 8.383 -14.086 2.52 1 97.19 43 GLU B C 1
ATOM 853 O O . GLU B 1 43 ? 7.344 -14.719 2.703 1 97.19 43 GLU B O 1
ATOM 858 N N . ASP B 1 44 ? 8.391 -12.867 2.115 1 98.12 44 ASP B N 1
ATOM 859 C CA . ASP B 1 44 ? 7.148 -12.133 1.876 1 98.12 44 ASP B CA 1
ATOM 860 C C . ASP B 1 44 ? 6.367 -12.742 0.718 1 98.12 44 ASP B C 1
ATOM 862 O O . ASP B 1 44 ? 5.141 -12.852 0.781 1 98.12 44 ASP B O 1
ATOM 866 N N . LEU B 1 45 ? 7.082 -13.086 -0.257 1 98.06 45 LEU B N 1
ATOM 867 C CA . LEU B 1 45 ? 6.445 -13.672 -1.43 1 98.06 45 LEU B CA 1
ATOM 868 C C . LEU B 1 45 ? 5.734 -14.969 -1.068 1 98.06 45 LEU B C 1
ATOM 870 O O . LEU B 1 45 ? 4.629 -15.234 -1.548 1 98.06 45 LEU B O 1
ATOM 874 N N . ALA B 1 46 ? 6.395 -15.734 -0.212 1 97.38 46 ALA B N 1
ATOM 875 C CA . ALA B 1 46 ? 5.777 -16.969 0.254 1 97.38 46 ALA B CA 1
ATOM 876 C C . ALA B 1 46 ? 4.496 -16.688 1.031 1 97.38 46 ALA B C 1
ATOM 878 O O . ALA B 1 46 ? 3.477 -17.359 0.826 1 97.38 46 ALA B O 1
ATOM 879 N N . ASN B 1 47 ? 4.543 -15.711 1.808 1 98.12 47 ASN B N 1
ATOM 880 C CA . ASN B 1 47 ? 3.365 -15.305 2.57 1 98.12 47 ASN B CA 1
ATOM 881 C C . ASN B 1 47 ? 2.24 -14.836 1.654 1 98.12 47 ASN B C 1
ATOM 883 O O . ASN B 1 47 ? 1.076 -15.172 1.866 1 98.12 47 ASN B O 1
ATOM 887 N N . ILE B 1 48 ? 2.582 -14.141 0.666 1 98.25 48 ILE B N 1
ATOM 888 C CA . ILE B 1 48 ? 1.595 -13.594 -0.26 1 98.25 48 ILE B CA 1
ATOM 889 C C . ILE B 1 48 ? 0.913 -14.734 -1.017 1 98.25 48 ILE B C 1
ATOM 891 O O . ILE B 1 48 ? -0.301 -14.703 -1.233 1 98.25 48 ILE B O 1
ATOM 895 N N . GLU B 1 49 ? 1.683 -15.633 -1.325 1 97.81 49 GLU B N 1
ATOM 896 C CA . GLU B 1 49 ? 1.097 -16.797 -1.983 1 97.81 49 GLU B CA 1
ATOM 897 C C . GLU B 1 49 ? 0.067 -17.469 -1.087 1 97.81 49 GLU B C 1
ATOM 899 O O . GLU B 1 49 ? -0.98 -17.922 -1.562 1 97.81 49 GLU B O 1
ATOM 904 N N . GLU B 1 50 ? 0.366 -17.547 0.16 1 98.06 50 GLU B N 1
ATOM 905 C CA . GLU B 1 50 ? -0.572 -18.109 1.126 1 98.06 50 GLU B CA 1
ATOM 906 C C . GLU B 1 50 ? -1.839 -17.266 1.223 1 98.06 50 GLU B C 1
ATOM 908 O O . GLU B 1 50 ? -2.945 -17.812 1.312 1 98.06 50 GLU B O 1
ATOM 913 N N . TYR B 1 51 ? -1.667 -16.031 1.184 1 98.19 51 TYR B N 1
ATOM 914 C CA . TYR B 1 51 ? -2.814 -15.133 1.231 1 98.19 51 TYR B CA 1
ATOM 915 C C . TYR B 1 51 ? -3.697 -15.312 0.003 1 98.19 51 TYR B C 1
ATOM 917 O O . TYR B 1 51 ? -4.926 -15.273 0.103 1 98.19 51 TYR B O 1
ATOM 925 N N . ILE B 1 52 ? -3.064 -15.469 -1.115 1 97.81 52 ILE B N 1
ATOM 926 C CA . ILE B 1 52 ? -3.801 -15.688 -2.355 1 97.81 52 ILE B CA 1
ATOM 927 C C . ILE B 1 52 ? -4.656 -16.938 -2.234 1 97.81 52 ILE B C 1
ATOM 929 O O . ILE B 1 52 ? -5.828 -16.938 -2.615 1 97.81 52 ILE B O 1
ATOM 933 N N . ALA B 1 53 ? -4.059 -17.969 -1.718 1 97.25 53 ALA B N 1
ATOM 934 C CA . ALA B 1 53 ? -4.773 -19.234 -1.537 1 97.25 53 ALA B CA 1
ATOM 935 C C . ALA B 1 53 ? -5.961 -19.047 -0.595 1 97.25 53 ALA B C 1
ATOM 937 O O . ALA B 1 53 ? -7.059 -19.547 -0.871 1 97.25 53 ALA B O 1
ATOM 938 N N . GLU B 1 54 ? -5.734 -18.406 0.454 1 97.44 54 GLU B N 1
ATOM 939 C CA . GLU B 1 54 ? -6.785 -18.141 1.427 1 97.44 54 GLU B CA 1
ATOM 940 C C . GLU B 1 54 ? -7.906 -17.312 0.805 1 97.44 54 GLU B C 1
ATOM 942 O O . GLU B 1 54 ? -9.086 -17.594 1.02 1 97.44 54 GLU B O 1
ATOM 947 N N . ARG B 1 55 ? -7.547 -16.359 0.042 1 97.5 55 ARG B N 1
ATOM 948 C CA . ARG B 1 55 ? -8.523 -15.492 -0.614 1 97.5 55 ARG B CA 1
ATOM 949 C C . ARG B 1 55 ? -9.336 -16.266 -1.647 1 97.5 55 ARG B C 1
ATOM 951 O O . ARG B 1 55 ? -10.539 -16.078 -1.78 1 97.5 55 ARG B O 1
ATOM 958 N N . ARG B 1 56 ? -8.703 -17.078 -2.342 1 96.62 56 ARG B N 1
ATOM 959 C CA . ARG B 1 56 ? -9.383 -17.922 -3.328 1 96.62 56 ARG B CA 1
ATOM 960 C C . ARG B 1 56 ? -10.43 -18.797 -2.666 1 96.62 56 ARG B C 1
ATOM 962 O O . ARG B 1 56 ? -11.516 -19 -3.219 1 96.62 56 ARG B O 1
ATOM 969 N N . GLU B 1 57 ? -10.055 -19.266 -1.568 1 96.31 57 GLU B N 1
ATOM 970 C CA . GLU B 1 57 ? -11 -20.078 -0.804 1 96.31 57 GLU B CA 1
ATOM 971 C C . GLU B 1 57 ? -12.203 -19.266 -0.355 1 96.31 57 GLU B C 1
ATOM 973 O O . GLU B 1 57 ? -13.336 -19.734 -0.393 1 96.31 57 GLU B O 1
ATOM 978 N N . GLN B 1 58 ? -11.969 -18.109 0.002 1 95.62 58 GLN B N 1
ATOM 979 C CA . GLN B 1 58 ? -13.031 -17.219 0.454 1 95.62 58 GLN B CA 1
ATOM 980 C C . GLN B 1 58 ? -13.977 -16.859 -0.69 1 95.62 58 GLN B C 1
ATOM 982 O O . GLN B 1 58 ? -15.18 -16.719 -0.484 1 95.62 58 GLN B O 1
ATOM 987 N N . LEU B 1 59 ? -13.328 -16.75 -1.817 1 95.31 59 LEU B N 1
ATOM 988 C CA . LEU B 1 59 ? -14.109 -16.391 -2.992 1 95.31 59 LEU B CA 1
ATOM 989 C C . LEU B 1 59 ? -14.797 -17.609 -3.592 1 95.31 59 LEU B C 1
ATOM 991 O O . LEU B 1 59 ? -15.734 -17.469 -4.387 1 95.31 59 LEU B O 1
ATOM 995 N N . GLY B 1 60 ? -14.438 -18.75 -3.104 1 93.81 60 GLY B N 1
ATOM 996 C CA . GLY B 1 60 ? -15.023 -19.984 -3.609 1 93.81 60 GLY B CA 1
ATOM 997 C C . GLY B 1 60 ? -14.492 -20.391 -4.973 1 93.81 60 GLY B C 1
ATOM 998 O O . GLY B 1 60 ? -15.227 -20.922 -5.805 1 93.81 60 GLY B O 1
ATOM 999 N N . ILE B 1 61 ? -13.281 -20.016 -5.191 1 83.81 61 ILE B N 1
ATOM 1000 C CA . ILE B 1 61 ? -12.664 -20.359 -6.469 1 83.81 61 ILE B CA 1
ATOM 1001 C C . ILE B 1 61 ? -11.531 -21.359 -6.238 1 83.81 61 ILE B C 1
ATOM 1003 O O . ILE B 1 61 ? -10.914 -21.375 -5.168 1 83.81 61 ILE B O 1
#

Radius of gyration: 18.09 Å; Cα contacts (8 Å, |Δi|>4): 63; chains: 2; bounding box: 35×50×38 Å

Secondary structure (DSSP, 8-state):
-HHHHHHHHHHHHHHHHHTHHHHHHHHHHHHHHHIIIII--HHHHHHHHHHHHHHHHHHT-/-HHH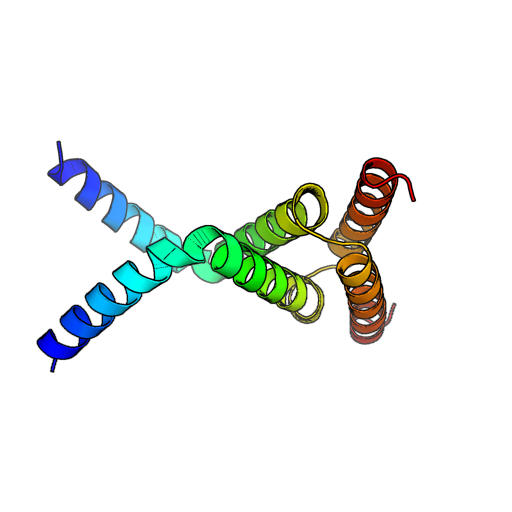HHHHHHHHHHHHHHTHHHHHHHHHHHHHHHIIIII--HHHHHHHHHHHHHHHHHHT-

Foldseek 3Di:
DVVVVVVVVVVVVVVCVVCVVVVVVVVVVVVVVCCVVPPADPVNVVVVVVVVVVVCVVVVD/DVVVVVVVVVVVVVVCVVCVPVVVVVVVVVVVVCCVVPPADPVNVVVVVVVVVVVCVVVVD